Protein AF-A0A820N504-F1 (afdb_monomer_lite)

InterPro domains:
  IPR033760 Integrin beta N-terminal [PF17205] (1-45)

pLDDT: mean 85.06, std 8.8, range [54.88, 97.25]

Sequence (94 aa):
QCNSQESCSSCLSLSNQCAWCSQNSSDMSTRNGSFFHCDTIDNLQLTCPDHLVSFKSYHYVLQNDSLSNAITNTSQAVQLSPQAVHVILRISKK

Structure (mmCIF, N/CA/C/O backbone):
data_AF-A0A820N504-F1
#
_entry.id   AF-A0A820N504-F1
#
loop_
_atom_site.group_PDB
_atom_site.id
_atom_site.type_symbol
_atom_site.label_atom_id
_atom_site.label_alt_id
_atom_site.label_comp_id
_atom_site.label_asym_id
_atom_site.label_entity_id
_atom_site.label_seq_id
_atom_site.pdbx_PDB_ins_code
_atom_site.Cartn_x
_atom_site.Cartn_y
_atom_site.Cartn_z
_atom_site.occupancy
_atom_site.B_iso_or_equiv
_atom_site.auth_seq_id
_atom_site.auth_comp_id
_atom_site.auth_asym_id
_atom_site.auth_atom_id
_atom_site.pdbx_PDB_model_num
ATOM 1 N N . GLN A 1 1 ? 16.448 10.560 -6.058 1.00 78.06 1 GLN A N 1
ATOM 2 C CA . GLN A 1 1 ? 15.755 10.165 -7.301 1.00 78.06 1 GLN A CA 1
ATOM 3 C C . GLN A 1 1 ? 15.589 8.651 -7.275 1.00 78.06 1 GLN A C 1
ATOM 5 O O . GLN A 1 1 ? 16.577 7.993 -6.979 1.00 78.06 1 GLN A O 1
ATOM 10 N N . CYS A 1 2 ? 14.379 8.111 -7.469 1.00 86.88 2 CYS A N 1
ATOM 11 C CA . CYS A 1 2 ? 14.102 6.672 -7.295 1.00 86.88 2 CYS A CA 1
ATOM 12 C C . CYS A 1 2 ? 14.658 5.801 -8.438 1.00 86.88 2 CYS A C 1
ATOM 14 O O . CYS A 1 2 ? 15.191 4.726 -8.193 1.00 86.88 2 CYS A O 1
ATOM 16 N N . ASN A 1 3 ? 14.633 6.311 -9.668 1.00 86.00 3 ASN A N 1
ATOM 17 C CA . ASN A 1 3 ? 15.013 5.628 -10.913 1.00 86.00 3 ASN A CA 1
ATOM 18 C C . ASN A 1 3 ? 16.485 5.201 -11.074 1.00 86.00 3 ASN A C 1
ATOM 20 O O . ASN A 1 3 ? 16.876 4.792 -12.161 1.00 86.00 3 ASN A O 1
ATOM 24 N N . SER A 1 4 ? 17.306 5.286 -10.027 1.00 81.50 4 SER A N 1
ATOM 25 C CA . SER A 1 4 ? 18.729 4.924 -10.066 1.00 81.50 4 SER A CA 1
ATOM 26 C C . SER A 1 4 ? 19.032 3.517 -9.546 1.00 81.50 4 SER A C 1
ATOM 28 O O . SER A 1 4 ? 20.193 3.122 -9.516 1.00 81.50 4 SER A O 1
ATOM 30 N N . GLN A 1 5 ? 18.022 2.784 -9.071 1.00 87.44 5 GLN A N 1
ATOM 31 C CA . GLN A 1 5 ? 18.215 1.499 -8.401 1.00 87.44 5 GLN A CA 1
ATOM 32 C C . GLN A 1 5 ? 17.818 0.331 -9.303 1.00 87.44 5 GLN A C 1
ATOM 34 O O . GLN A 1 5 ? 16.714 0.303 -9.841 1.00 87.44 5 GLN A O 1
ATOM 39 N N . GLU A 1 6 ? 18.701 -0.661 -9.399 1.00 86.19 6 GLU A N 1
ATOM 40 C CA . GLU A 1 6 ? 18.514 -1.871 -10.215 1.00 86.19 6 GLU A CA 1
ATOM 41 C C . GLU A 1 6 ? 17.956 -3.060 -9.417 1.00 86.19 6 GLU A C 1
ATOM 43 O O . GLU A 1 6 ? 17.689 -4.120 -9.976 1.00 86.19 6 GLU A O 1
ATOM 48 N N . SER A 1 7 ? 17.762 -2.906 -8.103 1.00 89.50 7 SER A N 1
ATOM 49 C CA . SER A 1 7 ? 17.190 -3.948 -7.249 1.00 89.50 7 SER A CA 1
ATOM 50 C C . SER A 1 7 ? 16.027 -3.426 -6.410 1.00 89.50 7 SER A C 1
ATOM 52 O O . SER A 1 7 ? 16.022 -2.281 -5.946 1.00 89.50 7 SER A O 1
ATOM 54 N N . CYS A 1 8 ? 15.060 -4.311 -6.154 1.00 88.69 8 CYS A N 1
ATOM 55 C CA . CYS A 1 8 ? 13.911 -4.015 -5.304 1.00 88.69 8 CYS A CA 1
ATOM 56 C C . CYS A 1 8 ? 14.346 -3.593 -3.895 1.00 88.69 8 CYS A C 1
ATOM 58 O O . CYS A 1 8 ? 13.894 -2.574 -3.388 1.00 88.69 8 CYS A O 1
ATOM 60 N N . SER A 1 9 ? 15.276 -4.310 -3.260 1.00 87.56 9 SER A N 1
ATOM 61 C CA . SER A 1 9 ? 15.718 -3.969 -1.901 1.00 87.56 9 SER A CA 1
ATOM 62 C C . SER A 1 9 ? 16.388 -2.593 -1.823 1.00 87.56 9 SER A C 1
ATOM 64 O O . SER A 1 9 ? 16.090 -1.827 -0.901 1.00 87.56 9 SER A O 1
ATOM 66 N N . SER A 1 10 ? 17.244 -2.246 -2.788 1.00 88.44 10 SER A N 1
ATOM 67 C CA . SER A 1 10 ? 17.920 -0.945 -2.822 1.00 88.44 10 SER A CA 1
ATOM 68 C C . SER A 1 10 ? 16.949 0.190 -3.147 1.00 88.44 10 SER A C 1
ATOM 70 O O . SER A 1 10 ? 16.942 1.202 -2.449 1.00 88.44 10 SER A O 1
ATOM 72 N N . CYS A 1 11 ? 16.055 -0.017 -4.120 1.00 90.38 11 CYS A N 1
ATOM 73 C CA . CYS A 1 11 ? 14.946 0.890 -4.416 1.00 90.38 11 CYS A CA 1
ATOM 74 C C . CYS A 1 11 ? 14.118 1.180 -3.166 1.00 90.38 11 CYS A C 1
ATOM 76 O O . CYS A 1 11 ? 13.867 2.335 -2.804 1.00 90.38 11 CYS A O 1
ATOM 78 N N . LEU A 1 12 ? 13.742 0.109 -2.461 1.00 87.94 12 LEU A N 1
ATOM 79 C CA . LEU A 1 12 ? 12.887 0.236 -1.306 1.00 87.94 12 LEU A CA 1
ATOM 80 C C . LEU A 1 12 ? 13.622 0.857 -0.096 1.00 87.94 12 LEU A C 1
ATOM 82 O O . LEU A 1 12 ? 13.004 1.434 0.797 1.00 87.94 12 LEU A O 1
ATOM 86 N N . SER A 1 13 ? 14.945 0.803 -0.045 1.00 86.12 13 SER A N 1
ATOM 87 C CA . SER A 1 13 ? 15.700 1.406 1.062 1.00 86.12 13 SER A CA 1
ATOM 88 C C . SER A 1 13 ? 15.955 2.904 0.879 1.00 86.12 13 SER A C 1
ATOM 90 O O . SER A 1 13 ? 16.300 3.572 1.851 1.00 86.12 13 SER A O 1
ATOM 92 N N . LEU A 1 14 ? 15.796 3.425 -0.344 1.00 87.12 14 LEU A N 1
ATOM 93 C CA . LEU A 1 14 ? 16.215 4.778 -0.710 1.00 87.12 14 LEU A CA 1
ATOM 94 C C . LEU A 1 14 ? 15.333 5.875 -0.100 1.00 87.12 14 LEU A C 1
ATOM 96 O O . LEU A 1 14 ? 15.828 6.874 0.410 1.00 87.12 14 LEU A O 1
ATOM 100 N N . SER A 1 15 ? 14.017 5.718 -0.213 1.00 86.31 15 SER A N 1
ATOM 101 C CA . SER A 1 15 ? 13.030 6.662 0.306 1.00 86.31 15 SER A CA 1
ATOM 102 C C . SER A 1 15 ? 11.689 5.962 0.458 1.00 86.31 15 SER A C 1
ATOM 104 O O . SER A 1 15 ? 11.373 5.049 -0.304 1.00 86.31 15 SER A O 1
ATOM 106 N N . ASN A 1 16 ? 10.868 6.417 1.401 1.00 84.38 16 ASN A N 1
ATOM 107 C CA . ASN A 1 16 ? 9.489 5.958 1.572 1.00 84.38 16 ASN A CA 1
ATOM 108 C C . ASN A 1 16 ? 8.588 6.253 0.358 1.00 84.38 16 ASN A C 1
ATOM 110 O O . ASN A 1 16 ? 7.565 5.593 0.206 1.00 84.38 16 ASN A O 1
ATOM 114 N N . GLN A 1 17 ? 8.974 7.196 -0.506 1.00 87.06 17 GLN A N 1
ATOM 115 C CA . GLN A 1 17 ? 8.232 7.544 -1.723 1.00 87.06 17 GLN A CA 1
ATOM 116 C C . GLN A 1 17 ? 8.550 6.614 -2.901 1.00 87.06 17 GLN A C 1
ATOM 118 O O . GLN A 1 17 ? 7.777 6.555 -3.854 1.00 87.06 17 GLN A O 1
ATOM 123 N N . CYS A 1 18 ? 9.675 5.889 -2.847 1.00 90.00 18 CYS A N 1
ATOM 124 C CA . CYS A 1 18 ? 10.059 4.966 -3.908 1.00 90.00 18 CYS A CA 1
ATOM 125 C C . CYS A 1 18 ? 9.309 3.637 -3.778 1.00 90.00 18 CYS A C 1
ATOM 127 O O . CYS A 1 18 ? 9.184 3.071 -2.683 1.00 90.00 18 CYS A O 1
ATOM 129 N N . ALA A 1 19 ? 8.874 3.111 -4.910 1.00 91.06 19 ALA A N 1
ATOM 130 C CA . ALA A 1 19 ? 8.222 1.825 -5.075 1.00 91.06 19 ALA A CA 1
ATOM 131 C C . ALA A 1 19 ? 8.926 1.033 -6.186 1.00 91.06 19 ALA A C 1
ATOM 133 O O . ALA A 1 19 ? 9.692 1.591 -6.970 1.00 91.06 19 ALA A O 1
ATOM 134 N N . TRP A 1 20 ? 8.692 -0.277 -6.218 1.00 92.12 20 TRP A N 1
ATOM 135 C CA . TRP A 1 20 ? 9.308 -1.184 -7.182 1.00 92.12 20 TRP A CA 1
ATOM 136 C C . TRP A 1 20 ? 8.254 -1.960 -7.970 1.00 92.12 20 TRP A C 1
ATOM 138 O O . TRP A 1 20 ? 7.416 -2.615 -7.360 1.00 92.12 20 TRP A O 1
ATOM 148 N N . CYS A 1 21 ? 8.326 -1.954 -9.298 1.00 92.12 21 CYS A N 1
ATOM 149 C CA . CYS A 1 21 ? 7.511 -2.804 -10.160 1.00 92.12 21 CYS A CA 1
ATOM 150 C C . CYS A 1 21 ? 8.262 -4.096 -10.512 1.00 92.12 21 CYS A C 1
ATOM 152 O O . CYS A 1 21 ? 9.340 -4.055 -11.111 1.00 92.12 21 CYS A O 1
ATOM 154 N N . SER A 1 22 ? 7.696 -5.252 -10.154 1.00 90.94 22 SER A N 1
ATOM 155 C CA . SER A 1 22 ? 8.287 -6.570 -10.439 1.00 90.94 22 SER A CA 1
ATOM 156 C C . SER A 1 22 ? 7.965 -7.124 -11.830 1.00 90.94 22 SER A C 1
ATOM 158 O O . SER A 1 22 ? 8.417 -8.218 -12.160 1.00 90.94 22 SER A O 1
ATOM 160 N N . GLN A 1 23 ? 7.192 -6.399 -12.639 1.00 88.00 23 GLN A N 1
ATOM 161 C CA . GLN A 1 23 ? 6.850 -6.819 -13.993 1.00 88.00 23 GLN A CA 1
ATOM 162 C C . GLN A 1 23 ? 8.081 -6.814 -14.908 1.00 88.00 23 GLN A C 1
ATOM 164 O O . GLN A 1 23 ? 8.968 -5.974 -14.767 1.00 88.00 23 GLN A O 1
ATOM 169 N N . ASN A 1 24 ? 8.120 -7.741 -15.865 1.00 81.25 24 ASN A N 1
ATOM 170 C CA . ASN A 1 24 ? 9.166 -7.781 -16.881 1.00 81.25 24 ASN A CA 1
ATOM 171 C C . ASN A 1 24 ? 9.098 -6.546 -17.788 1.00 81.25 24 ASN A C 1
ATOM 173 O O . ASN A 1 24 ? 8.018 -6.102 -18.178 1.00 81.25 24 ASN A O 1
ATOM 177 N N . SER A 1 25 ? 10.263 -6.039 -18.189 1.00 73.50 25 SER A N 1
ATOM 178 C CA . SER A 1 25 ? 10.379 -4.854 -19.046 1.00 73.50 25 SER A CA 1
ATOM 179 C C . SER A 1 25 ? 9.747 -5.021 -20.434 1.00 73.50 25 SER A C 1
ATOM 181 O O . SER A 1 25 ? 9.396 -4.023 -21.053 1.00 73.50 25 SER A O 1
ATOM 183 N N . SER A 1 26 ? 9.570 -6.257 -20.915 1.00 71.56 26 SER A N 1
ATOM 184 C CA . SER A 1 26 ? 8.911 -6.564 -22.193 1.00 71.56 26 SER A CA 1
ATOM 185 C C . SER A 1 26 ? 7.406 -6.307 -22.188 1.00 71.56 26 SER A C 1
ATOM 187 O O . SER A 1 26 ? 6.833 -6.024 -23.236 1.00 71.56 26 SER A O 1
ATOM 189 N N . ASP A 1 27 ? 6.776 -6.408 -21.018 1.00 70.38 27 ASP A N 1
ATOM 190 C CA . ASP A 1 27 ? 5.317 -6.426 -20.889 1.00 70.38 27 ASP A CA 1
ATOM 191 C C . ASP A 1 27 ? 4.778 -5.084 -20.369 1.00 70.38 27 ASP A C 1
ATOM 193 O O . ASP A 1 27 ? 3.571 -4.915 -20.193 1.00 70.38 27 ASP A O 1
ATOM 197 N N . MET A 1 28 ? 5.670 -4.130 -20.085 1.00 69.75 28 MET A N 1
ATOM 198 C CA . MET A 1 28 ? 5.328 -2.856 -19.464 1.00 69.75 28 MET A CA 1
ATOM 199 C C . MET A 1 28 ? 5.080 -1.737 -20.462 1.00 69.75 28 MET A C 1
ATOM 201 O O . MET A 1 28 ? 5.760 -1.585 -21.475 1.00 69.75 28 MET A O 1
ATOM 205 N N . SER A 1 29 ? 4.127 -0.879 -20.104 1.00 73.88 29 SER A N 1
ATOM 206 C CA . SER A 1 29 ? 3.888 0.363 -20.830 1.00 73.88 29 SER A CA 1
ATOM 207 C C . SER A 1 29 ? 5.012 1.357 -20.535 1.00 73.88 29 SER A C 1
ATOM 209 O O . SER A 1 29 ? 5.321 1.637 -19.377 1.00 73.88 29 SER A O 1
ATOM 211 N N . THR A 1 30 ? 5.635 1.915 -21.573 1.00 73.38 30 THR A N 1
ATOM 212 C CA . THR A 1 30 ? 6.695 2.919 -21.405 1.00 73.38 30 THR A CA 1
ATOM 213 C C . THR A 1 30 ? 6.105 4.305 -21.182 1.00 73.38 30 THR A C 1
ATOM 215 O O . THR A 1 30 ? 5.196 4.713 -21.906 1.00 73.38 30 THR A O 1
ATOM 218 N N . ARG A 1 31 ? 6.688 5.087 -20.270 1.00 68.12 31 ARG A N 1
ATOM 219 C CA . ARG A 1 31 ? 6.391 6.517 -20.141 1.00 68.12 31 ARG A CA 1
ATOM 220 C C . ARG A 1 31 ? 7.505 7.309 -20.815 1.00 68.12 31 ARG A C 1
ATOM 222 O O . ARG A 1 31 ? 8.663 7.192 -20.430 1.00 68.12 31 ARG A O 1
ATOM 229 N N . ASN A 1 32 ? 7.171 8.129 -21.811 1.00 69.25 32 ASN A N 1
ATOM 230 C CA . ASN A 1 32 ? 8.154 8.902 -22.587 1.00 69.25 32 ASN A CA 1
ATOM 231 C C . ASN A 1 32 ? 9.282 8.035 -23.194 1.00 69.25 32 ASN A C 1
ATOM 233 O O . ASN A 1 32 ? 10.422 8.479 -23.279 1.00 69.25 32 ASN A O 1
ATOM 237 N N . GLY A 1 33 ? 8.979 6.788 -23.573 1.00 71.31 33 GLY A N 1
ATOM 238 C CA . GLY A 1 33 ? 9.958 5.849 -24.137 1.00 71.31 33 GLY A CA 1
ATOM 239 C C . GLY A 1 33 ? 10.916 5.209 -23.125 1.00 71.31 33 GLY A C 1
ATOM 240 O O . GLY A 1 33 ? 11.752 4.408 -23.529 1.00 71.31 33 GLY A O 1
ATOM 241 N N . SER A 1 34 ? 10.776 5.508 -21.830 1.00 73.94 34 SER A N 1
ATOM 242 C CA . SER A 1 34 ? 11.596 4.928 -20.765 1.00 73.94 34 SER A CA 1
ATOM 243 C C . SER A 1 34 ? 10.741 4.153 -19.768 1.00 73.94 34 SER A C 1
ATOM 245 O O . SER A 1 34 ? 9.592 4.503 -19.481 1.00 73.94 34 SER A O 1
ATOM 247 N N . PHE A 1 35 ? 11.324 3.095 -19.219 1.00 77.00 35 PHE A N 1
ATOM 248 C CA . PHE A 1 35 ? 10.746 2.309 -18.143 1.00 77.00 35 PHE A CA 1
ATOM 249 C C . PHE A 1 35 ? 11.771 2.167 -17.013 1.00 77.00 35 PHE A C 1
ATOM 251 O O . PHE A 1 35 ? 12.950 1.922 -17.264 1.00 77.00 35 PHE A O 1
ATOM 258 N N . PHE A 1 36 ? 11.306 2.320 -15.774 1.00 87.31 36 PHE A N 1
ATOM 259 C CA . PHE A 1 36 ? 12.111 2.135 -14.576 1.00 87.31 36 PHE A CA 1
ATOM 260 C C . PHE A 1 36 ? 11.380 1.202 -13.623 1.00 87.31 36 PHE A C 1
ATOM 262 O O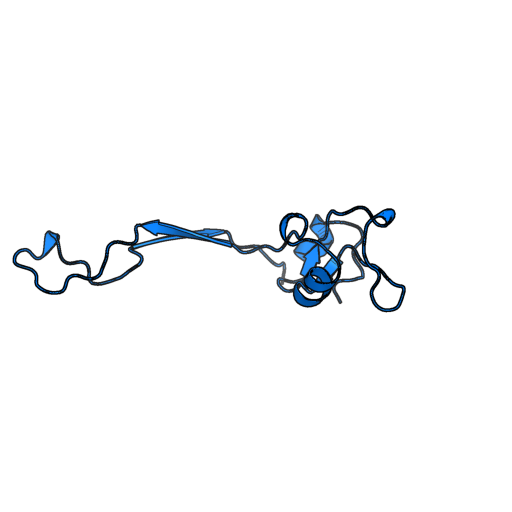 . PHE A 1 36 ? 10.247 1.475 -13.232 1.00 87.31 36 PHE A O 1
ATOM 269 N N . HIS A 1 37 ? 12.047 0.130 -13.198 1.00 91.00 37 HIS A N 1
ATOM 270 C CA . HIS A 1 37 ? 11.511 -0.732 -12.148 1.00 91.00 37 HIS A CA 1
ATOM 271 C C . HIS A 1 37 ? 11.353 0.018 -10.823 1.00 91.00 37 HIS A C 1
ATOM 273 O O . HIS A 1 37 ? 10.408 -0.247 -10.091 1.00 91.00 37 HIS A O 1
ATOM 279 N N . CYS A 1 38 ? 12.256 0.954 -10.519 1.00 92.19 38 CYS A N 1
ATOM 280 C CA . CYS A 1 38 ? 12.166 1.807 -9.343 1.00 92.19 38 CYS A CA 1
ATOM 281 C C . CYS A 1 38 ? 11.711 3.215 -9.727 1.00 92.19 38 CYS A C 1
ATOM 283 O O . CYS A 1 38 ? 12.418 3.915 -10.444 1.00 92.19 38 CYS A O 1
ATOM 285 N N . ASP A 1 39 ? 10.577 3.670 -9.214 1.00 92.12 39 ASP A N 1
ATOM 286 C CA . ASP A 1 39 ? 10.134 5.059 -9.365 1.00 92.12 39 ASP A CA 1
ATOM 287 C C . ASP A 1 39 ? 9.242 5.448 -8.174 1.00 92.12 39 ASP A C 1
ATOM 289 O O . ASP A 1 39 ? 9.103 4.682 -7.217 1.00 92.12 39 ASP A O 1
ATOM 293 N N . THR A 1 40 ? 8.661 6.643 -8.176 1.00 90.12 40 THR A N 1
ATOM 294 C CA . THR A 1 40 ? 7.595 6.978 -7.230 1.00 90.12 40 THR A CA 1
ATOM 295 C C . THR A 1 40 ? 6.360 6.117 -7.487 1.00 90.12 40 THR A C 1
ATOM 297 O O . THR A 1 40 ? 6.116 5.674 -8.612 1.00 90.12 40 THR A O 1
ATOM 300 N N . ILE A 1 41 ? 5.559 5.889 -6.443 1.00 87.38 41 ILE A N 1
ATOM 301 C CA . ILE A 1 41 ? 4.321 5.105 -6.565 1.00 87.38 41 ILE A CA 1
ATOM 302 C C . ILE A 1 41 ? 3.388 5.669 -7.645 1.00 87.38 41 ILE A C 1
ATOM 304 O O . ILE A 1 41 ? 2.954 4.917 -8.511 1.00 87.38 41 ILE A O 1
ATOM 308 N N . ASP A 1 42 ? 3.198 6.991 -7.671 1.00 87.94 42 ASP A N 1
ATOM 309 C CA . ASP A 1 42 ? 2.335 7.672 -8.642 1.00 87.94 42 ASP A CA 1
ATOM 310 C C . ASP A 1 42 ? 2.786 7.418 -10.088 1.00 87.94 42 ASP A C 1
ATOM 312 O O . ASP A 1 42 ? 1.967 7.259 -10.989 1.00 87.94 42 ASP A O 1
ATOM 316 N N . ASN A 1 43 ? 4.101 7.353 -10.321 1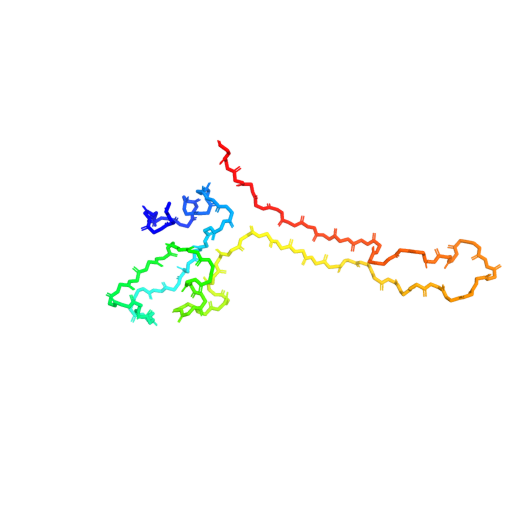.00 88.88 43 ASN A N 1
ATOM 317 C CA . ASN A 1 43 ? 4.652 7.091 -11.647 1.00 88.88 43 ASN A CA 1
ATOM 318 C C . ASN A 1 43 ? 4.468 5.627 -12.055 1.00 88.88 43 ASN A C 1
ATOM 320 O O . ASN A 1 43 ? 4.157 5.358 -13.215 1.00 88.88 43 ASN A O 1
ATOM 324 N N . LEU A 1 44 ? 4.660 4.693 -11.118 1.00 88.25 44 LEU A N 1
ATOM 325 C CA . LEU A 1 44 ? 4.499 3.265 -11.383 1.00 88.25 44 LEU A CA 1
ATOM 326 C C . LEU A 1 44 ? 3.038 2.876 -11.589 1.00 88.25 44 LEU A C 1
ATOM 328 O O . LEU A 1 44 ? 2.778 2.026 -12.425 1.00 88.25 44 LEU A O 1
ATOM 332 N N . GLN A 1 45 ? 2.078 3.517 -10.924 1.00 87.25 45 GLN A N 1
ATOM 333 C CA . GLN A 1 45 ? 0.651 3.231 -11.132 1.00 87.25 45 GLN A CA 1
ATOM 334 C C . GLN A 1 45 ? 0.164 3.535 -12.558 1.00 87.25 45 GLN A C 1
ATOM 336 O O . GLN A 1 45 ? -0.850 3.002 -12.997 1.00 87.25 45 GLN A O 1
ATOM 341 N N . LEU A 1 46 ? 0.895 4.364 -13.309 1.00 87.12 46 LEU A N 1
ATOM 342 C CA . LEU A 1 46 ? 0.590 4.653 -14.713 1.00 87.12 46 LEU A CA 1
ATOM 343 C C . LEU A 1 46 ? 1.091 3.569 -15.678 1.00 87.12 46 LEU A C 1
ATOM 345 O O . LEU A 1 46 ? 0.654 3.531 -16.826 1.00 87.12 46 LEU A O 1
ATOM 349 N N . THR A 1 47 ? 2.046 2.738 -15.257 1.00 86.50 47 THR A N 1
ATOM 350 C CA . THR A 1 47 ? 2.779 1.825 -16.152 1.00 86.50 47 THR A CA 1
ATOM 351 C C . THR A 1 47 ? 2.807 0.377 -15.675 1.00 86.50 47 THR A C 1
ATOM 353 O O . THR A 1 47 ? 3.038 -0.513 -16.493 1.00 86.50 47 THR A O 1
ATOM 356 N N . CYS A 1 48 ? 2.552 0.140 -14.387 1.00 87.38 48 CYS A N 1
ATOM 357 C CA . CYS A 1 48 ? 2.645 -1.130 -13.680 1.00 87.38 48 CYS A CA 1
ATOM 358 C C . CYS A 1 48 ? 1.308 -1.458 -12.988 1.00 87.38 48 CYS A C 1
ATOM 360 O O . CYS A 1 48 ? 0.774 -0.612 -12.269 1.00 87.38 48 CYS A O 1
ATOM 362 N N . PRO A 1 49 ? 0.773 -2.681 -13.137 1.00 87.69 49 PRO A N 1
ATOM 363 C CA . PRO A 1 49 ? -0.387 -3.144 -12.385 1.00 87.69 49 PRO A CA 1
ATOM 364 C C . PRO A 1 49 ? -0.154 -3.081 -10.872 1.00 87.69 49 PRO A C 1
ATOM 366 O O . PRO A 1 49 ? 0.877 -3.547 -10.389 1.00 87.69 49 PRO A O 1
ATOM 369 N N . ASP A 1 50 ? -1.148 -2.613 -10.111 1.00 84.31 50 ASP A N 1
ATOM 370 C CA . ASP A 1 50 ? -1.033 -2.405 -8.656 1.00 84.31 50 ASP A CA 1
ATOM 371 C C . ASP A 1 50 ? -0.537 -3.645 -7.891 1.00 84.31 50 ASP A C 1
ATOM 373 O O . ASP A 1 50 ? 0.278 -3.535 -6.978 1.00 84.31 50 ASP A O 1
ATOM 377 N N . HIS A 1 51 ? -0.973 -4.845 -8.287 1.00 85.06 51 HIS A N 1
ATOM 378 C CA . HIS A 1 51 ? -0.572 -6.101 -7.639 1.00 85.06 51 HIS A CA 1
ATOM 379 C C . HIS A 1 51 ? 0.905 -6.479 -7.864 1.00 85.06 51 HIS A C 1
ATOM 381 O O . HIS A 1 51 ? 1.424 -7.349 -7.166 1.00 85.06 51 HIS A O 1
ATOM 387 N N . LEU A 1 52 ? 1.580 -5.839 -8.824 1.00 86.69 52 LEU A N 1
ATOM 388 C CA . LEU A 1 52 ? 3.011 -5.996 -9.110 1.00 86.69 52 LEU A CA 1
ATOM 389 C C . LEU A 1 52 ? 3.847 -4.838 -8.544 1.00 86.69 52 LEU A C 1
ATOM 391 O O . LEU A 1 52 ? 5.081 -4.899 -8.560 1.00 86.69 52 LEU A O 1
ATOM 395 N N . VAL A 1 53 ? 3.200 -3.794 -8.012 1.00 87.81 53 VAL A N 1
ATOM 396 C CA . VAL A 1 53 ? 3.872 -2.677 -7.349 1.00 87.81 53 VAL A CA 1
ATOM 397 C C . VAL A 1 53 ? 4.149 -3.040 -5.893 1.00 87.81 53 VAL A C 1
ATOM 399 O O . VAL A 1 53 ? 3.277 -3.087 -5.030 1.00 87.81 53 VAL A O 1
ATOM 402 N N . SER A 1 54 ? 5.424 -3.228 -5.585 1.00 85.75 54 SER A N 1
ATOM 403 C CA . SER A 1 54 ? 5.925 -3.263 -4.220 1.00 85.75 54 SER A CA 1
ATOM 404 C C . SER A 1 54 ? 6.103 -1.839 -3.699 1.00 85.75 54 SER A C 1
ATOM 406 O O . SER A 1 54 ? 7.114 -1.184 -3.949 1.00 85.75 54 SER A O 1
ATOM 408 N N . PHE A 1 55 ? 5.145 -1.368 -2.913 1.00 75.81 55 PHE A N 1
ATOM 409 C CA . PHE A 1 55 ? 5.275 -0.171 -2.087 1.00 75.81 55 PHE A CA 1
ATOM 410 C C . PHE A 1 55 ? 5.040 -0.578 -0.630 1.00 75.81 55 PHE A C 1
ATOM 412 O O . PHE A 1 55 ? 4.293 -1.513 -0.353 1.00 75.81 55 PHE A O 1
ATOM 419 N N . LYS A 1 56 ? 5.745 0.032 0.328 1.00 67.62 56 LYS A N 1
ATOM 420 C CA . LYS A 1 56 ? 5.688 -0.445 1.720 1.00 67.62 56 LYS A CA 1
ATOM 421 C C . LYS A 1 56 ? 5.400 0.693 2.691 1.00 67.62 56 LYS A C 1
ATOM 423 O O . LYS A 1 56 ? 6.272 1.464 3.069 1.00 67.62 56 LYS A O 1
ATOM 428 N N . SER A 1 57 ? 4.146 0.769 3.096 1.00 76.00 57 SER A N 1
ATOM 429 C CA . SER A 1 57 ? 3.682 0.614 4.475 1.00 76.00 57 SER A CA 1
ATOM 430 C C . SER A 1 57 ? 2.208 0.248 4.350 1.00 76.00 57 SER A C 1
ATOM 432 O O . SER A 1 57 ? 1.512 0.834 3.526 1.00 76.00 57 SER A O 1
ATOM 434 N N . TYR A 1 58 ? 1.739 -0.749 5.085 1.00 82.12 58 TYR A N 1
ATOM 435 C CA . TYR A 1 58 ? 0.344 -1.176 5.010 1.00 82.12 58 TYR A CA 1
ATOM 436 C C . TYR A 1 58 ? -0.241 -1.260 6.401 1.00 82.12 58 TYR A C 1
ATOM 438 O O . TYR A 1 58 ? 0.466 -1.479 7.383 1.00 82.12 58 TYR A O 1
ATOM 446 N N . HIS A 1 59 ? -1.544 -1.055 6.478 1.00 87.56 59 HIS A N 1
ATOM 447 C CA . HIS A 1 59 ? -2.290 -1.256 7.697 1.00 87.56 59 HIS A CA 1
ATOM 448 C C . HIS A 1 59 ? -3.518 -2.091 7.382 1.00 87.56 59 HIS A C 1
ATOM 450 O O . HIS A 1 59 ? -4.059 -2.030 6.279 1.00 87.56 59 HIS A O 1
ATOM 456 N N . TYR A 1 60 ? -3.951 -2.871 8.356 1.00 93.31 60 TYR A N 1
ATOM 457 C CA . TYR A 1 60 ? -5.245 -3.523 8.309 1.00 93.31 60 TYR A CA 1
ATOM 458 C C . TYR A 1 60 ? -5.851 -3.543 9.702 1.00 93.31 60 TYR A C 1
ATOM 460 O O . TYR A 1 60 ? -5.155 -3.564 10.719 1.00 93.31 60 TYR A O 1
ATOM 468 N N . VAL A 1 61 ? -7.173 -3.471 9.739 1.00 95.56 61 VAL A N 1
ATOM 469 C CA . VAL A 1 61 ? -7.935 -3.373 10.976 1.00 95.56 61 VAL A CA 1
ATOM 470 C C . VAL A 1 61 ? -8.178 -4.779 11.515 1.00 95.56 61 VAL A C 1
ATOM 472 O O . VAL A 1 61 ? -8.658 -5.644 10.788 1.00 95.56 61 VAL A O 1
ATOM 475 N N . LEU A 1 62 ? -7.817 -5.006 12.776 1.00 96.69 62 LEU A N 1
ATOM 476 C CA . LEU A 1 62 ? -8.007 -6.285 13.465 1.00 96.69 62 LEU A CA 1
ATOM 477 C C . LEU A 1 62 ? -9.323 -6.316 14.249 1.00 96.69 62 LEU A C 1
ATOM 479 O O . LEU A 1 62 ? -9.955 -7.362 14.338 1.00 96.69 62 LEU A O 1
ATOM 483 N N . GLN A 1 63 ? -9.729 -5.173 14.808 1.00 97.25 63 GLN A N 1
ATOM 484 C CA . GLN A 1 63 ? -10.962 -5.021 15.579 1.00 97.25 63 GLN A CA 1
ATOM 485 C C . GLN A 1 63 ? -11.554 -3.630 15.331 1.00 97.25 63 GLN A C 1
ATOM 487 O O . GLN A 1 63 ? -10.829 -2.633 15.412 1.00 97.25 63 GLN A O 1
ATOM 492 N N . ASN A 1 64 ? -12.848 -3.578 14.997 1.00 96.50 64 ASN A N 1
ATOM 493 C CA . ASN A 1 64 ? -13.564 -2.355 14.621 1.00 96.50 64 ASN A CA 1
ATOM 494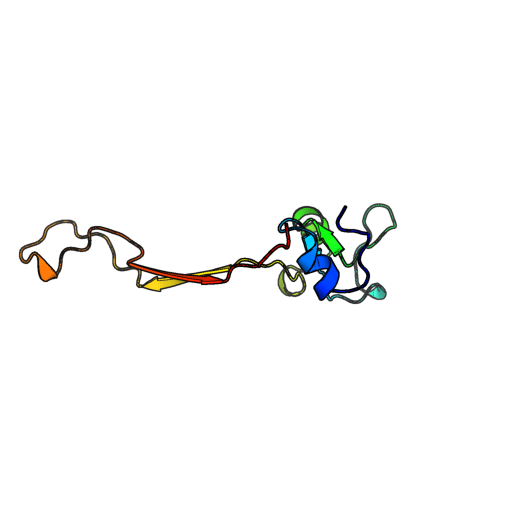 C C . ASN A 1 64 ? -15.018 -2.360 15.101 1.00 96.50 64 ASN A C 1
ATOM 496 O O . ASN A 1 64 ? -15.958 -2.250 14.310 1.00 96.50 64 ASN A O 1
ATOM 500 N N . ASP A 1 65 ? -15.200 -2.538 16.398 1.00 95.19 65 ASP A N 1
ATOM 501 C CA . ASP A 1 65 ? -16.510 -2.465 17.021 1.00 95.19 65 ASP A CA 1
ATOM 502 C C . ASP A 1 65 ? -17.065 -1.047 16.879 1.00 95.19 65 ASP A C 1
ATOM 504 O O . ASP A 1 65 ? -16.347 -0.057 17.035 1.00 95.19 65 ASP A O 1
ATOM 508 N N . SER A 1 66 ? -18.354 -0.944 16.572 1.00 95.06 66 SER A N 1
ATOM 509 C CA . SER A 1 66 ? -19.011 0.352 16.415 1.00 95.06 66 SER A CA 1
ATOM 510 C C . SER A 1 66 ? -19.079 1.104 17.741 1.00 95.06 66 SER A C 1
ATOM 512 O O . SER A 1 66 ? -19.263 0.502 18.800 1.00 95.06 66 SER A O 1
ATOM 514 N N . LEU A 1 67 ? -18.992 2.433 17.669 1.00 94.12 67 LEU A N 1
ATOM 515 C CA . LEU A 1 67 ? -19.173 3.297 18.833 1.00 94.12 67 LEU A CA 1
ATOM 516 C C . LEU A 1 67 ? -20.545 3.055 19.479 1.00 94.12 67 LEU A C 1
ATOM 518 O O . LEU A 1 67 ? -21.557 2.899 18.792 1.00 94.12 67 LEU A O 1
ATOM 522 N N . SER A 1 68 ? -20.587 3.031 20.808 1.00 91.38 68 SER A N 1
ATOM 523 C CA . SER A 1 68 ? -21.830 2.814 21.550 1.00 91.38 68 SER A CA 1
ATOM 524 C C . SER A 1 68 ? -22.673 4.094 21.621 1.00 91.38 68 SER A C 1
ATOM 526 O O . SER A 1 68 ? -22.165 5.147 21.993 1.00 91.38 68 SER A O 1
ATOM 528 N N . ASN A 1 69 ? -23.978 4.003 21.336 1.00 84.81 69 ASN A N 1
ATOM 529 C CA . ASN A 1 69 ? -24.904 5.150 21.402 1.00 84.81 69 ASN A CA 1
ATOM 530 C C . ASN A 1 69 ? -25.458 5.412 22.813 1.00 84.81 69 ASN A C 1
ATOM 532 O O . ASN A 1 69 ? -25.635 6.556 23.219 1.00 84.81 69 ASN A O 1
ATOM 536 N N . ALA A 1 70 ? -25.757 4.348 23.559 1.00 81.38 70 ALA A N 1
ATOM 537 C CA . ALA A 1 70 ? -26.229 4.395 24.937 1.00 81.38 70 ALA A CA 1
ATOM 538 C C . ALA A 1 70 ? -25.734 3.138 25.652 1.00 81.38 70 ALA A C 1
ATOM 540 O O . ALA A 1 70 ? -25.758 2.048 25.081 1.00 81.38 70 ALA A O 1
ATOM 541 N N . ILE A 1 71 ? -25.270 3.291 26.886 1.00 78.25 71 ILE A N 1
ATOM 542 C CA . ILE A 1 71 ? -24.643 2.217 27.657 1.00 78.25 71 ILE A CA 1
ATOM 543 C C . ILE A 1 71 ? -25.355 2.076 28.992 1.00 78.25 71 ILE A C 1
ATOM 545 O O . ILE A 1 71 ? -25.483 3.039 29.742 1.00 78.25 71 ILE A O 1
ATOM 549 N N . THR A 1 72 ? -25.801 0.859 29.288 1.00 75.25 72 THR A N 1
ATOM 550 C CA . THR A 1 72 ? -26.311 0.458 30.607 1.00 75.25 72 THR A CA 1
ATOM 551 C C . THR A 1 72 ? -25.201 -0.107 31.492 1.00 75.25 72 THR A C 1
ATOM 553 O O . THR A 1 72 ? -25.335 -0.124 32.713 1.00 75.25 72 THR A O 1
ATOM 556 N N . ASN A 1 73 ? -24.092 -0.539 30.883 1.00 82.06 73 ASN A N 1
ATOM 557 C CA . ASN A 1 73 ? -22.916 -1.075 31.550 1.00 82.06 73 ASN A CA 1
ATOM 558 C C . ASN A 1 73 ? -21.646 -0.454 30.954 1.00 82.06 73 ASN A C 1
ATOM 560 O O . ASN A 1 73 ? -21.437 -0.478 29.741 1.00 82.06 73 ASN A O 1
ATOM 564 N N . THR A 1 74 ? -20.785 0.086 31.814 1.00 83.25 74 THR A N 1
ATOM 565 C CA . THR A 1 74 ? -19.536 0.746 31.417 1.00 83.25 74 THR A CA 1
ATOM 566 C C . THR A 1 74 ? -18.527 -0.214 30.792 1.00 83.25 74 THR A C 1
ATOM 568 O O . THR A 1 74 ? -17.737 0.216 29.959 1.00 83.25 74 THR A O 1
ATOM 571 N N . SER A 1 75 ? -18.573 -1.511 31.113 1.00 83.94 75 SER A N 1
ATOM 572 C CA . SER A 1 75 ? -17.661 -2.504 30.525 1.00 83.94 75 SER A CA 1
ATOM 573 C C . SER A 1 75 ? -17.940 -2.811 29.049 1.00 83.94 75 SER A C 1
ATOM 575 O O . SER A 1 75 ? -17.112 -3.433 28.392 1.00 83.94 75 SER A O 1
ATOM 577 N N . GLN A 1 76 ? -19.090 -2.376 28.527 1.00 83.31 76 GLN A N 1
ATOM 578 C CA . GLN A 1 76 ? -19.490 -2.543 27.125 1.00 83.31 76 GLN A CA 1
ATOM 579 C C . GLN A 1 76 ? -19.371 -1.240 26.322 1.00 83.31 76 GLN A C 1
ATOM 581 O O . GLN A 1 76 ? -19.760 -1.192 25.158 1.00 83.31 76 GLN A O 1
ATOM 586 N N . ALA A 1 77 ? -18.858 -0.173 26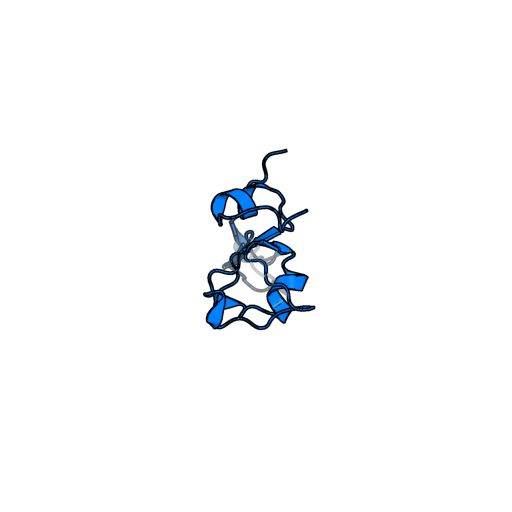.940 1.00 91.25 77 ALA A N 1
ATOM 587 C CA . ALA A 1 77 ? -18.706 1.122 26.302 1.00 91.25 77 ALA A CA 1
ATOM 588 C C . ALA A 1 77 ? -17.579 1.102 25.264 1.00 91.25 77 ALA A C 1
ATOM 590 O O . ALA A 1 77 ? -16.399 1.089 25.610 1.00 91.25 77 ALA A O 1
ATOM 591 N N . VAL A 1 78 ? -17.942 1.179 23.987 1.00 93.25 78 VAL A N 1
ATOM 592 C CA . VAL A 1 78 ? -16.999 1.389 22.888 1.00 93.25 78 VAL A CA 1
ATOM 593 C C . VAL A 1 78 ? -16.953 2.879 22.573 1.00 93.25 78 VAL A C 1
ATOM 595 O O . VAL A 1 78 ? -17.877 3.436 21.982 1.00 93.25 78 VAL A O 1
ATOM 598 N N . GLN A 1 79 ? -15.874 3.535 22.999 1.00 92.44 79 GLN A N 1
ATOM 599 C CA . GLN A 1 79 ? -15.675 4.981 22.825 1.00 92.44 79 GLN A CA 1
ATOM 600 C C . GLN A 1 79 ? -14.660 5.332 21.727 1.00 92.44 79 GLN A C 1
ATOM 602 O O . GLN A 1 79 ? -14.560 6.492 21.336 1.00 92.44 79 GLN A O 1
ATOM 607 N N . LEU A 1 80 ? -13.916 4.346 21.219 1.00 94.31 80 LEU A N 1
ATOM 608 C CA . LEU A 1 80 ? -12.926 4.495 20.151 1.00 94.31 80 LEU A CA 1
ATOM 609 C C . LEU A 1 80 ? -13.098 3.369 19.129 1.00 94.31 80 LEU A C 1
ATOM 611 O O . LEU A 1 80 ? -13.396 2.238 19.510 1.00 94.31 80 LEU A O 1
ATOM 615 N N . SER A 1 81 ? -12.893 3.687 17.851 1.00 95.06 81 SER A N 1
ATOM 616 C CA . SER A 1 81 ? -12.967 2.758 16.718 1.00 95.06 81 SER A CA 1
ATOM 617 C C . SER A 1 81 ? -11.958 3.196 15.644 1.00 95.06 81 SER A C 1
ATOM 619 O O . SER A 1 81 ? -11.954 4.383 15.306 1.00 95.06 81 SER A O 1
ATOM 621 N N . PRO A 1 82 ? -11.125 2.296 15.085 1.00 96.69 82 PRO A N 1
ATOM 622 C CA . PRO A 1 82 ? -10.960 0.884 15.450 1.00 96.69 82 PRO A CA 1
ATOM 623 C C . PRO A 1 82 ? -10.244 0.695 16.796 1.00 96.69 82 PRO A C 1
ATOM 625 O O . PRO A 1 82 ? -9.490 1.559 17.237 1.00 96.69 82 PRO A O 1
ATOM 628 N N . GLN A 1 83 ? -10.450 -0.456 17.434 1.00 96.56 83 GLN A N 1
ATOM 629 C CA . GLN A 1 83 ? -9.807 -0.804 18.708 1.00 96.56 83 GLN A CA 1
ATOM 630 C C . GLN A 1 83 ? -8.423 -1.416 18.488 1.00 96.56 83 GLN A C 1
ATOM 632 O O . GLN A 1 83 ? -7.536 -1.258 19.323 1.00 96.56 83 GLN A O 1
ATOM 637 N N . ALA A 1 84 ? -8.223 -2.094 17.354 1.00 96.69 84 ALA A N 1
ATOM 638 C CA . ALA A 1 84 ? -6.951 -2.714 17.019 1.00 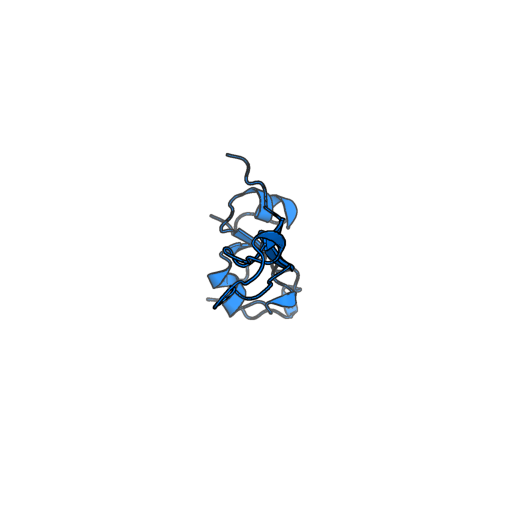96.69 84 ALA A CA 1
ATOM 639 C C . ALA A 1 84 ? -6.633 -2.575 15.529 1.00 96.69 84 ALA A C 1
ATOM 641 O O . ALA A 1 84 ? -7.443 -2.904 14.660 1.00 96.69 84 ALA A O 1
ATOM 642 N N . VAL A 1 85 ? -5.410 -2.134 15.241 1.00 96.50 85 VAL A N 1
ATOM 643 C CA . VAL A 1 85 ? -4.869 -1.993 13.887 1.00 96.50 85 VAL A CA 1
ATOM 644 C C . VAL A 1 85 ? -3.505 -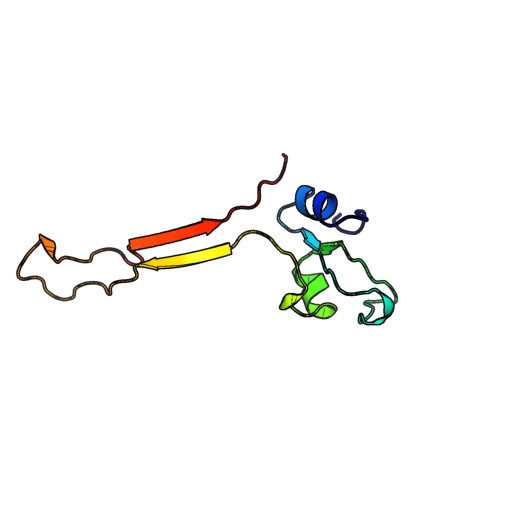2.665 13.844 1.00 96.50 85 VAL A C 1
ATOM 646 O O . VAL A 1 85 ? -2.650 -2.400 14.687 1.00 96.50 85 VAL A O 1
ATOM 649 N N . HIS A 1 86 ? -3.287 -3.512 12.845 1.00 94.38 86 HIS A N 1
ATOM 650 C CA . HIS A 1 86 ? -1.963 -4.009 12.512 1.00 94.38 86 HIS A CA 1
ATOM 651 C C . HIS A 1 86 ? -1.330 -3.046 11.515 1.00 94.38 86 HIS A C 1
ATOM 653 O O . HIS A 1 86 ? -1.840 -2.876 10.409 1.00 94.38 86 HIS A O 1
ATOM 659 N N . VAL A 1 87 ? -0.212 -2.430 11.891 1.00 90.25 87 VAL A N 1
ATOM 660 C CA . VAL A 1 87 ? 0.553 -1.544 11.011 1.00 90.25 87 VAL A CA 1
ATOM 661 C C . VAL A 1 87 ? 1.894 -2.187 10.688 1.00 90.25 87 VAL A C 1
ATOM 663 O O . VAL A 1 87 ? 2.658 -2.526 11.588 1.00 90.25 87 VAL A O 1
ATOM 666 N N . ILE A 1 88 ? 2.198 -2.325 9.400 1.00 87.12 88 ILE A N 1
ATOM 667 C CA . ILE A 1 88 ? 3.497 -2.781 8.914 1.00 87.12 88 ILE A CA 1
ATOM 668 C C . ILE A 1 88 ? 4.198 -1.605 8.255 1.00 87.12 88 ILE A C 1
ATOM 670 O O . ILE A 1 88 ? 3.830 -1.146 7.171 1.00 87.12 88 ILE A O 1
ATOM 674 N N . LEU A 1 89 ? 5.219 -1.112 8.949 1.00 84.50 89 LEU A N 1
ATOM 675 C CA . LEU A 1 89 ? 6.013 0.029 8.527 1.00 84.50 89 LEU A CA 1
ATOM 676 C C . LEU A 1 89 ? 7.230 -0.425 7.733 1.00 84.50 89 LEU A C 1
ATOM 678 O O . LEU A 1 89 ? 7.917 -1.388 8.076 1.00 84.50 89 LEU A O 1
ATOM 682 N N . ARG A 1 90 ? 7.542 0.332 6.688 1.00 81.56 90 ARG A N 1
ATOM 683 C CA . ARG A 1 90 ? 8.836 0.246 6.019 1.00 81.56 90 ARG A CA 1
ATOM 684 C C . ARG A 1 90 ? 9.825 1.163 6.703 1.00 81.56 90 ARG A C 1
ATOM 686 O O . ARG A 1 90 ? 9.564 2.348 6.888 1.00 81.56 90 ARG A O 1
ATOM 693 N N . ILE A 1 91 ? 10.992 0.623 7.009 1.00 70.69 91 ILE A N 1
ATOM 694 C CA . ILE A 1 91 ? 12.090 1.400 7.568 1.00 70.69 91 ILE A CA 1
ATOM 695 C C . ILE A 1 91 ? 12.852 2.041 6.403 1.00 70.69 91 ILE A C 1
ATOM 697 O O . ILE A 1 91 ? 13.375 1.333 5.545 1.00 70.69 91 ILE A O 1
ATOM 701 N N . SER A 1 92 ? 12.908 3.373 6.370 1.00 64.94 92 SER A N 1
ATOM 702 C CA . SER A 1 92 ? 13.852 4.116 5.525 1.00 64.94 92 SER A CA 1
ATOM 703 C C . SER A 1 92 ? 15.108 4.385 6.346 1.00 64.94 92 SER A C 1
ATOM 705 O O . SER A 1 92 ? 14.998 4.815 7.497 1.00 64.94 92 SER A O 1
ATOM 707 N N . LYS A 1 93 ? 16.298 4.149 5.782 1.00 60.59 93 LYS A N 1
ATOM 708 C CA . LYS A 1 93 ? 17.536 4.639 6.404 1.00 60.59 93 LYS A CA 1
ATOM 709 C C . LYS A 1 93 ? 17.566 6.161 6.216 1.00 60.59 93 LYS A C 1
ATOM 711 O O . LYS A 1 93 ? 17.308 6.628 5.108 1.00 60.59 93 LYS A O 1
ATOM 716 N N . LYS A 1 94 ? 17.745 6.903 7.312 1.00 54.88 94 LYS A N 1
ATOM 717 C CA . LYS A 1 94 ? 17.993 8.352 7.282 1.00 54.88 94 LYS A CA 1
ATOM 718 C C . LYS A 1 94 ? 19.419 8.625 6.833 1.00 54.88 94 LYS A C 1
ATOM 720 O O . LYS A 1 94 ? 20.290 7.801 7.192 1.00 54.88 94 LYS A O 1
#

Secondary structure (DSSP, 8-state):
-GGG-SSHHHHHHH-TTEEEE-S-TTSSPPBTTB--SEEEHHHHTTTS-GGGEE---EEEEEE-PPPPSS-SSGGG---SS-SEEEEEPPPPP-

Organism: NCBI:txid433720

Foldseek 3Di:
DLQPDPDQVVSLQADLQKKFFPDDPVVWDDDVNDDGRIDGPVVCVVIHDPVRIGHDKDKDQPAFDDADPDDPDPVPGDHDGPPDMDITGRDHDD

Radius of gyration: 19.96 Å; chains: 1; bounding box: 45×18×56 Å